Protein AF-A0A2H1WPL7-F1 (afdb_monomer_lite)

Organism: Spodoptera frugiperda (NCBI:txid7108)

Structure (mmCIF, N/CA/C/O backbone):
data_AF-A0A2H1WPL7-F1
#
_entry.id   AF-A0A2H1WPL7-F1
#
loop_
_atom_site.group_PDB
_atom_site.id
_atom_site.type_symbol
_atom_site.label_atom_id
_atom_site.label_alt_id
_atom_site.label_comp_id
_atom_site.label_asym_id
_atom_site.label_entity_id
_atom_site.label_seq_id
_atom_site.pdbx_PDB_ins_code
_atom_site.Cartn_x
_atom_site.Cartn_y
_atom_site.Cartn_z
_atom_site.occupancy
_atom_site.B_iso_or_equiv
_atom_site.auth_seq_id
_atom_site.auth_comp_id
_atom_site.auth_asym_id
_atom_site.auth_atom_id
_atom_site.pdbx_PDB_model_num
ATOM 1 N N . ALA A 1 1 ? 6.216 7.125 16.723 1.00 38.06 1 ALA A N 1
ATOM 2 C CA . ALA A 1 1 ? 7.116 7.386 15.583 1.00 38.06 1 ALA A CA 1
ATOM 3 C C . ALA A 1 1 ? 6.306 7.137 14.320 1.00 38.06 1 ALA A C 1
ATOM 5 O O . ALA A 1 1 ? 5.568 6.161 14.311 1.00 38.06 1 ALA A O 1
ATOM 6 N N . GLU A 1 2 ? 6.345 8.036 13.340 1.00 30.69 2 GLU A N 1
ATOM 7 C CA . GLU A 1 2 ? 5.442 8.029 12.178 1.00 30.69 2 GLU A CA 1
ATOM 8 C C . GLU A 1 2 ? 6.283 8.081 10.895 1.00 30.69 2 GLU A C 1
ATOM 10 O O . GLU A 1 2 ? 7.245 8.848 10.824 1.00 30.69 2 GLU A O 1
ATOM 15 N N . LEU A 1 3 ? 5.987 7.201 9.937 1.00 29.39 3 LEU A N 1
ATOM 16 C CA . LEU A 1 3 ? 6.788 6.996 8.729 1.00 29.39 3 LEU A CA 1
ATOM 17 C C . LEU A 1 3 ? 6.328 7.922 7.600 1.00 29.39 3 LEU A C 1
ATOM 19 O O . LEU A 1 3 ? 5.135 8.105 7.374 1.00 29.39 3 LEU A O 1
ATOM 23 N N . VAL A 1 4 ? 7.301 8.513 6.904 1.00 45.75 4 VAL A N 1
ATOM 24 C CA . VAL A 1 4 ? 7.111 9.558 5.891 1.00 45.75 4 VAL A CA 1
ATOM 25 C C . VAL A 1 4 ? 7.779 9.100 4.592 1.00 45.75 4 VAL A C 1
ATOM 27 O O . VAL A 1 4 ? 8.951 8.732 4.615 1.00 45.75 4 VAL A O 1
ATOM 30 N N . ALA A 1 5 ? 7.062 9.138 3.466 1.00 40.78 5 ALA A N 1
ATOM 31 C CA . ALA A 1 5 ? 7.622 8.921 2.129 1.00 40.78 5 ALA A CA 1
ATOM 32 C C . ALA A 1 5 ? 7.650 10.250 1.358 1.00 40.78 5 ALA A C 1
ATOM 34 O O . ALA A 1 5 ? 6.672 10.997 1.381 1.00 40.78 5 ALA A O 1
ATOM 35 N N . VAL A 1 6 ? 8.768 10.551 0.691 1.00 50.19 6 VAL A N 1
ATOM 36 C CA . VAL A 1 6 ? 8.978 11.787 -0.080 1.00 50.19 6 VAL A CA 1
ATOM 37 C C . VAL A 1 6 ? 9.481 11.409 -1.472 1.00 50.19 6 VAL A C 1
ATOM 39 O O . VAL A 1 6 ? 10.531 10.784 -1.589 1.00 50.19 6 VAL A O 1
ATOM 42 N N . GLU A 1 7 ? 8.761 11.791 -2.529 1.00 40.66 7 GLU A N 1
ATOM 43 C CA . GLU A 1 7 ? 9.283 11.712 -3.898 1.00 40.66 7 GLU A CA 1
ATOM 44 C C . GLU A 1 7 ? 10.107 12.965 -4.233 1.00 40.66 7 GLU A C 1
ATOM 46 O O . GLU A 1 7 ? 9.644 14.095 -4.073 1.00 40.66 7 GLU A O 1
ATOM 51 N N . GLY A 1 8 ? 11.321 12.754 -4.752 1.00 46.78 8 GLY A N 1
ATOM 52 C CA . GLY A 1 8 ? 12.010 13.740 -5.591 1.00 46.78 8 GLY A CA 1
ATOM 53 C C . GLY A 1 8 ? 13.015 14.690 -4.931 1.00 46.78 8 GLY A C 1
ATOM 54 O O . GLY A 1 8 ? 13.337 15.708 -5.541 1.00 46.78 8 GLY A O 1
ATOM 55 N N . LYS A 1 9 ? 13.550 14.407 -3.734 1.00 44.34 9 LYS A N 1
ATOM 56 C CA . LYS A 1 9 ? 14.615 15.246 -3.150 1.00 44.34 9 LYS A CA 1
ATOM 57 C C . LYS A 1 9 ? 15.704 14.436 -2.450 1.00 44.34 9 LYS A C 1
ATOM 59 O O . LYS A 1 9 ? 15.403 13.670 -1.541 1.00 44.34 9 LYS A O 1
ATOM 64 N N . GLU A 1 10 ? 16.960 14.659 -2.839 1.00 41.56 10 GLU A N 1
ATOM 65 C CA . GLU A 1 10 ? 18.127 14.295 -2.027 1.00 41.56 10 GLU A CA 1
ATOM 66 C C . GLU A 1 10 ? 18.076 15.074 -0.703 1.00 41.56 10 GLU A C 1
ATOM 68 O O . GLU A 1 10 ? 17.837 16.286 -0.688 1.00 41.56 10 GLU A O 1
ATOM 73 N N . ILE A 1 11 ? 18.237 14.368 0.418 1.00 50.16 11 ILE A N 1
ATOM 74 C CA . ILE A 1 11 ? 18.127 14.928 1.770 1.00 50.16 11 ILE A CA 1
ATOM 75 C C . ILE A 1 11 ? 19.513 14.882 2.422 1.00 50.16 11 ILE A C 1
ATOM 77 O O . ILE A 1 11 ? 19.909 13.851 2.955 1.00 50.16 11 ILE A O 1
ATOM 81 N N . GLU A 1 12 ? 20.243 16.001 2.406 1.00 46.47 12 GLU A N 1
ATOM 82 C CA . GLU A 1 12 ? 21.533 16.124 3.111 1.00 46.47 12 GLU A CA 1
ATOM 83 C C . GLU A 1 12 ? 21.406 16.536 4.584 1.00 46.47 12 GLU A C 1
ATOM 85 O O . GLU A 1 12 ? 22.371 16.442 5.332 1.00 46.47 12 GLU A O 1
ATOM 90 N N . THR A 1 13 ? 20.243 16.966 5.072 1.00 41.91 13 THR A N 1
ATOM 91 C CA . THR A 1 13 ? 20.124 17.421 6.465 1.00 41.91 13 THR A CA 1
ATOM 92 C C . THR A 1 13 ? 18.742 17.152 7.037 1.00 41.91 13 THR A C 1
ATOM 94 O O . THR A 1 13 ? 17.722 17.181 6.353 1.00 41.91 13 THR A O 1
ATOM 97 N N . HIS A 1 14 ? 18.746 16.777 8.310 1.00 49.12 14 HIS A N 1
ATOM 98 C CA . HIS A 1 14 ? 17.619 16.196 9.016 1.00 49.12 14 HIS A CA 1
ATOM 99 C C . HIS A 1 14 ? 16.493 17.230 9.177 1.00 49.12 14 HIS A C 1
ATOM 101 O O . HIS A 1 14 ? 16.759 18.409 9.393 1.00 49.12 14 HIS A O 1
ATOM 107 N N . TYR A 1 15 ? 15.248 16.752 9.129 1.00 43.97 15 TYR A N 1
ATOM 108 C CA . TYR A 1 15 ? 13.995 17.493 9.338 1.00 43.97 15 TYR A CA 1
ATOM 109 C C . TYR A 1 15 ? 13.510 18.339 8.149 1.00 43.97 15 TYR A C 1
ATOM 111 O O . TYR A 1 15 ? 13.706 19.549 8.063 1.00 43.97 15 TYR A O 1
ATOM 119 N N . VAL A 1 16 ? 12.739 17.700 7.265 1.00 47.78 16 VAL A N 1
ATOM 120 C CA . VAL A 1 16 ? 11.857 18.415 6.337 1.00 47.78 16 VAL A CA 1
ATOM 121 C C . VAL A 1 16 ? 10.611 18.844 7.117 1.00 47.78 16 VAL A C 1
ATOM 123 O O . VAL A 1 16 ? 9.723 18.037 7.385 1.00 47.78 16 VAL A O 1
ATOM 126 N N . LEU A 1 17 ? 10.537 20.121 7.501 1.00 45.84 17 LEU A N 1
ATOM 127 C CA . LEU A 1 17 ? 9.293 20.745 7.957 1.00 45.84 17 LEU A CA 1
ATOM 128 C C . LEU A 1 17 ? 8.344 20.832 6.755 1.00 45.84 17 LEU A C 1
ATOM 130 O O . LEU A 1 17 ? 8.374 21.799 5.991 1.00 45.84 17 LEU A O 1
ATOM 134 N N . ALA A 1 18 ? 7.534 19.79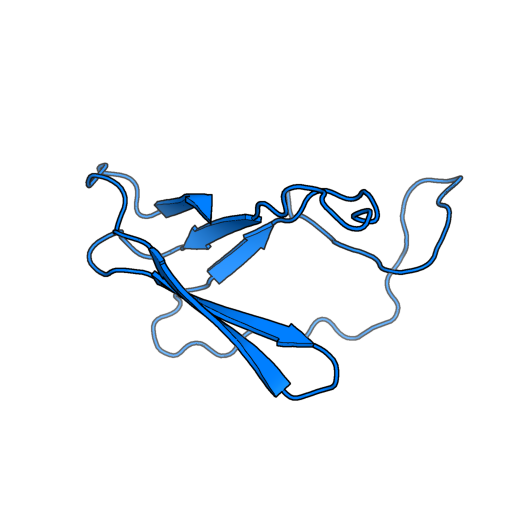3 6.549 1.00 49.53 18 ALA A N 1
ATOM 135 C CA . ALA A 1 18 ? 6.496 19.799 5.530 1.00 49.53 18 ALA A CA 1
ATOM 136 C C . ALA A 1 18 ? 5.521 20.954 5.824 1.00 49.53 18 ALA A C 1
ATOM 138 O O . ALA A 1 18 ? 4.770 20.934 6.795 1.00 49.53 18 ALA A O 1
ATOM 139 N N . ARG A 1 19 ? 5.554 21.992 4.980 1.00 50.59 19 ARG A N 1
ATOM 140 C CA . ARG A 1 19 ? 4.651 23.159 5.018 1.00 50.59 19 ARG A CA 1
ATOM 141 C C . ARG A 1 19 ? 3.209 22.826 4.610 1.00 50.59 19 ARG A C 1
ATOM 143 O O . ARG A 1 19 ? 2.363 23.718 4.566 1.00 50.59 19 ARG A O 1
ATOM 150 N N . GLU A 1 20 ? 2.924 21.572 4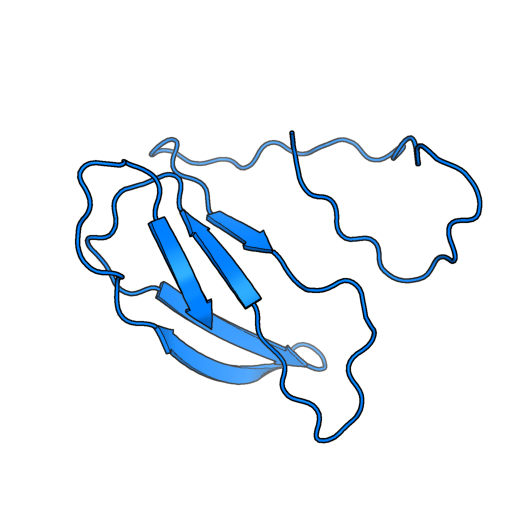.284 1.00 51.41 20 GLU A N 1
ATOM 151 C CA . GLU A 1 20 ? 1.599 21.129 3.876 1.00 51.41 20 GLU A CA 1
ATOM 152 C C . GLU A 1 20 ? 0.712 20.851 5.089 1.00 51.41 20 GLU A C 1
ATOM 154 O O . GLU A 1 20 ? 1.142 20.306 6.105 1.00 51.41 20 GLU A O 1
ATOM 159 N N . ARG A 1 21 ? -0.566 21.233 4.994 1.00 54.03 21 ARG A N 1
ATOM 160 C CA . ARG A 1 21 ? -1.541 20.911 6.039 1.00 54.03 21 ARG A CA 1
ATOM 161 C C . ARG A 1 21 ? -1.750 19.401 6.064 1.00 54.03 21 ARG A C 1
ATOM 163 O O . ARG A 1 21 ? -2.358 18.859 5.143 1.00 54.03 21 ARG A O 1
ATOM 170 N N . ILE A 1 22 ? -1.322 18.755 7.147 1.00 61.44 22 ILE A N 1
ATOM 171 C CA . ILE A 1 22 ? -1.635 17.352 7.423 1.00 61.44 22 ILE A CA 1
ATOM 172 C C . ILE A 1 22 ? -3.160 17.218 7.480 1.00 61.44 22 ILE A C 1
ATOM 174 O O . ILE A 1 22 ? -3.819 17.748 8.379 1.00 61.44 22 ILE A O 1
ATOM 178 N 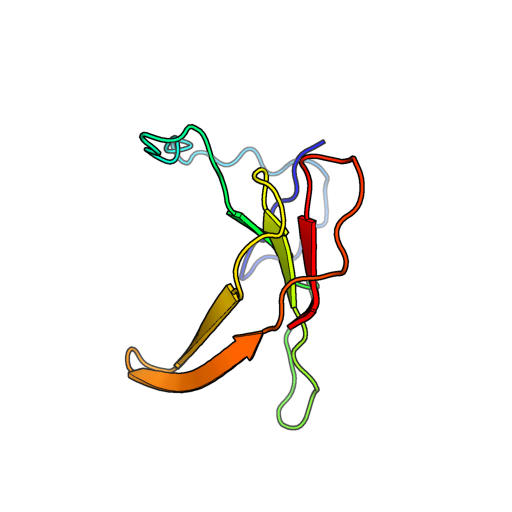N . ARG A 1 23 ? -3.743 16.546 6.484 1.00 67.88 23 ARG A N 1
ATOM 179 C CA . ARG A 1 23 ? -5.176 16.249 6.469 1.00 67.88 23 ARG A CA 1
ATOM 180 C C . ARG A 1 23 ? -5.409 14.978 7.265 1.00 67.88 23 ARG A C 1
ATOM 182 O O . ARG A 1 23 ? -4.844 13.935 6.959 1.00 67.88 23 ARG A O 1
ATOM 189 N N . ARG A 1 24 ? -6.269 15.063 8.278 1.00 73.44 24 ARG A N 1
ATOM 190 C CA . ARG A 1 24 ? -6.673 13.886 9.044 1.00 73.44 24 ARG A CA 1
ATOM 191 C C . ARG A 1 24 ? -7.486 12.956 8.149 1.00 73.44 24 ARG A C 1
ATOM 193 O O . ARG A 1 24 ? -8.448 13.393 7.516 1.00 73.44 24 ARG A O 1
ATOM 200 N N . TRP A 1 25 ? -7.121 11.680 8.136 1.00 80.38 25 TRP A N 1
ATOM 201 C CA . TRP A 1 25 ? -7.924 10.657 7.483 1.00 80.38 25 TRP A CA 1
ATOM 202 C C . TRP A 1 25 ? -9.293 10.559 8.168 1.00 80.38 25 TRP A C 1
ATOM 204 O O . TRP A 1 25 ? -9.374 10.396 9.388 1.00 80.38 25 TRP A O 1
ATOM 214 N N . ASN A 1 26 ? -10.372 10.699 7.397 1.00 83.38 26 ASN A N 1
ATOM 215 C CA . ASN A 1 26 ? -11.729 10.671 7.932 1.00 83.38 26 ASN A CA 1
ATOM 216 C C . ASN A 1 26 ? -12.269 9.238 7.895 1.00 83.38 26 ASN A C 1
ATOM 218 O O . ASN A 1 26 ? -12.692 8.753 6.848 1.00 83.38 26 ASN A O 1
ATOM 222 N N . SER A 1 27 ? -12.221 8.561 9.042 1.00 84.06 27 SER A N 1
ATOM 223 C CA . SER A 1 27 ? -12.689 7.185 9.204 1.00 84.06 27 SER A CA 1
ATOM 224 C C . SER A 1 27 ? -13.770 7.118 10.274 1.00 84.06 27 SER A C 1
ATOM 226 O O . SER A 1 27 ? -13.531 7.466 11.432 1.00 84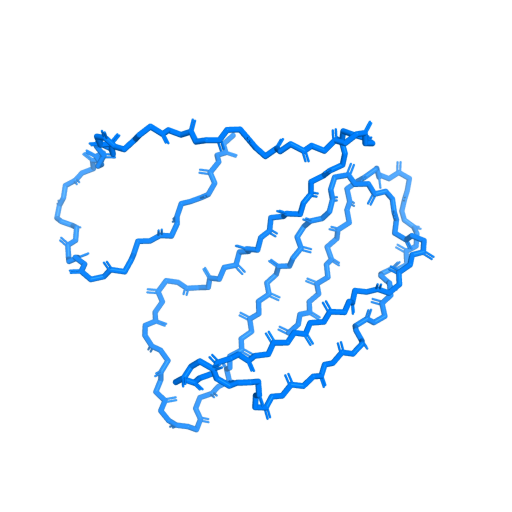.06 27 SER A O 1
ATOM 228 N N . THR A 1 28 ? -14.957 6.637 9.904 1.00 88.94 28 THR A N 1
ATOM 229 C CA . THR A 1 28 ? -16.086 6.447 10.830 1.00 88.94 28 THR A CA 1
ATOM 230 C C . THR A 1 28 ? -15.823 5.335 11.843 1.00 88.94 28 THR A C 1
ATOM 232 O O . THR A 1 28 ? -16.278 5.418 12.981 1.00 88.94 28 THR A O 1
ATOM 235 N N . SER A 1 29 ? -15.041 4.324 11.464 1.00 86.38 29 SER A N 1
ATOM 236 C CA . SER A 1 29 ? -14.660 3.202 12.327 1.00 86.38 29 SER A CA 1
ATOM 237 C C . SER A 1 29 ? -13.436 3.488 13.196 1.00 86.38 29 SER A C 1
ATOM 239 O O . SER A 1 29 ? -13.064 2.647 14.007 1.00 86.38 29 SER A O 1
ATOM 241 N N . LYS A 1 30 ? -12.789 4.654 13.028 1.00 86.31 30 LYS A N 1
ATOM 242 C CA . LYS A 1 30 ? -11.475 4.974 13.618 1.00 86.31 30 LYS A CA 1
ATOM 243 C C . LYS A 1 30 ? -10.379 3.954 13.250 1.00 86.31 30 LYS A C 1
ATOM 245 O O . LYS A 1 30 ? -9.369 3.876 13.940 1.00 86.31 30 LYS A O 1
ATOM 250 N N . CYS A 1 31 ? -10.571 3.218 12.153 1.00 86.38 31 CYS A N 1
ATOM 251 C CA . CYS A 1 31 ? -9.572 2.346 11.543 1.00 86.38 31 CYS A CA 1
ATOM 252 C C . CYS A 1 31 ? -8.762 3.096 10.487 1.00 86.38 31 CYS A C 1
ATOM 254 O O . CYS A 1 31 ? -9.332 3.887 9.726 1.00 86.38 31 CYS A O 1
ATOM 256 N N . TYR A 1 32 ? -7.474 2.780 10.387 1.00 88.38 32 TYR A N 1
ATOM 257 C CA . TYR A 1 32 ? -6.547 3.379 9.432 1.00 88.38 32 TYR A CA 1
ATOM 258 C C . TYR A 1 32 ? -5.683 2.308 8.767 1.00 88.38 32 TYR A C 1
ATOM 260 O O . TYR A 1 32 ? -5.363 1.288 9.381 1.00 88.38 32 TYR A O 1
ATOM 268 N N . LEU A 1 33 ? -5.308 2.571 7.515 1.00 88.44 33 LEU A N 1
ATOM 269 C CA . LEU A 1 33 ? -4.298 1.817 6.783 1.00 88.44 33 LEU A CA 1
ATOM 270 C C . LEU A 1 33 ? -3.080 2.714 6.573 1.00 88.44 33 LEU A C 1
ATOM 272 O O . LEU A 1 33 ? -3.227 3.861 6.152 1.00 88.44 33 LEU A O 1
ATOM 276 N N . LEU A 1 34 ? -1.896 2.180 6.837 1.00 89.50 34 LEU A N 1
ATOM 277 C CA . LEU A 1 34 ? -0.619 2.813 6.542 1.00 89.50 34 LEU A CA 1
ATOM 278 C C . LEU A 1 34 ? 0.120 1.939 5.533 1.00 89.50 34 LEU A C 1
ATOM 280 O O . LEU A 1 34 ? 0.391 0.775 5.808 1.00 89.50 34 LEU A O 1
ATOM 284 N N . VAL A 1 35 ? 0.432 2.498 4.367 1.00 88.88 35 VAL A N 1
ATOM 285 C CA . VAL A 1 35 ? 1.241 1.825 3.346 1.00 88.88 35 VAL A CA 1
ATOM 286 C C . VAL A 1 35 ? 2.679 2.296 3.501 1.00 88.88 35 VAL A C 1
ATOM 288 O O . VAL A 1 35 ? 2.989 3.458 3.248 1.00 88.88 35 VAL A O 1
ATOM 291 N N . GLU A 1 36 ? 3.552 1.392 3.920 1.00 87.00 36 GLU A N 1
ATOM 292 C CA . GLU A 1 36 ? 4.990 1.606 3.988 1.00 87.00 36 GLU A CA 1
ATOM 293 C C . GLU A 1 36 ? 5.644 1.031 2.740 1.00 87.00 36 GLU A C 1
ATOM 295 O O . GLU A 1 36 ? 5.432 -0.131 2.377 1.00 87.00 36 GLU A O 1
ATOM 300 N N . ASN A 1 37 ? 6.463 1.854 2.095 1.00 73.81 37 ASN A N 1
ATOM 301 C CA . ASN A 1 37 ? 7.250 1.449 0.946 1.00 73.81 37 ASN A CA 1
ATOM 302 C C . ASN A 1 37 ? 8.730 1.765 1.187 1.00 73.81 37 ASN A C 1
ATOM 304 O O . ASN A 1 37 ? 9.059 2.689 1.936 1.00 73.81 37 ASN A O 1
ATOM 308 N N . LEU A 1 38 ? 9.622 0.989 0.569 1.00 57.22 38 LEU A N 1
ATOM 309 C CA . LEU A 1 38 ? 11.063 1.229 0.652 1.00 57.22 38 LEU A CA 1
ATOM 310 C C . LEU A 1 38 ? 11.435 2.507 -0.133 1.00 57.22 38 LEU A C 1
ATOM 312 O O . LEU A 1 38 ? 10.871 2.753 -1.198 1.00 57.22 38 LEU A O 1
ATOM 316 N N . PRO A 1 39 ? 12.390 3.319 0.358 1.00 60.88 39 PRO A N 1
ATOM 317 C CA . PRO A 1 39 ? 12.688 4.660 -0.165 1.00 60.88 39 PRO A CA 1
ATOM 318 C C . PRO A 1 39 ? 13.448 4.688 -1.505 1.00 60.88 39 PRO A C 1
ATOM 320 O O . PRO A 1 39 ? 13.851 5.755 -1.962 1.00 60.88 39 PRO A O 1
ATOM 323 N N . THR A 1 40 ? 13.693 3.541 -2.140 1.00 70.31 40 THR A N 1
ATOM 324 C CA . THR A 1 40 ? 14.544 3.452 -3.333 1.00 70.31 40 THR A CA 1
ATOM 325 C C . THR A 1 40 ? 13.726 3.430 -4.623 1.00 70.31 40 THR A C 1
ATOM 327 O O . THR A 1 40 ? 12.843 2.576 -4.745 1.00 70.31 40 THR A O 1
ATOM 330 N N . PRO A 1 41 ? 14.046 4.279 -5.622 1.00 81.19 41 PRO A N 1
ATOM 331 C CA . PRO A 1 41 ? 13.454 4.184 -6.952 1.00 81.19 41 PRO A CA 1
ATOM 332 C C . PRO A 1 41 ? 13.588 2.769 -7.525 1.00 81.19 41 PRO A C 1
ATOM 334 O O . PRO A 1 41 ? 14.689 2.224 -7.626 1.00 81.19 41 PRO A O 1
ATOM 337 N N . LEU A 1 42 ? 12.456 2.173 -7.893 1.00 83.19 42 LEU A N 1
ATOM 338 C CA . LEU A 1 42 ? 12.408 0.838 -8.479 1.00 83.19 42 LEU A CA 1
ATOM 339 C C . LEU A 1 42 ? 12.868 0.882 -9.938 1.00 83.19 42 LEU A C 1
ATOM 341 O O . LEU A 1 42 ? 12.372 1.675 -10.738 1.00 83.19 42 LE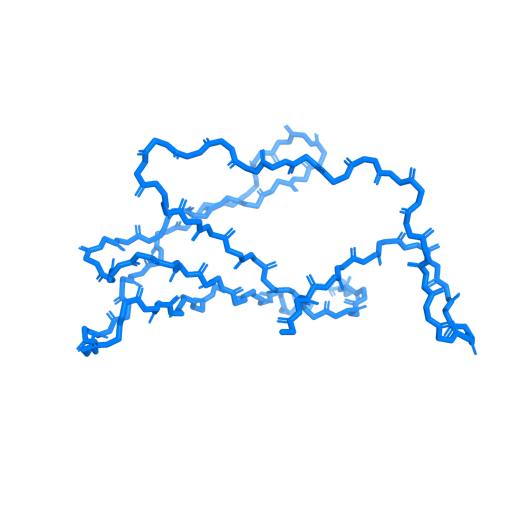U A O 1
ATOM 345 N N . GLN A 1 43 ? 13.802 -0.001 -10.287 1.00 88.56 43 GLN A N 1
ATOM 346 C CA . GLN A 1 43 ? 14.224 -0.217 -11.669 1.00 88.56 43 GLN A CA 1
ATOM 347 C C . GLN A 1 43 ? 13.266 -1.175 -12.382 1.00 88.56 43 GLN A C 1
ATOM 349 O O . GLN A 1 43 ? 12.629 -2.025 -11.754 1.00 88.56 43 GLN A O 1
ATOM 354 N N . ALA A 1 44 ? 13.186 -1.070 -13.709 1.00 87.31 44 ALA A N 1
ATOM 355 C CA . ALA A 1 44 ? 12.414 -2.011 -14.514 1.00 87.31 44 ALA A CA 1
ATOM 356 C C . ALA A 1 44 ? 12.915 -3.451 -14.296 1.00 87.31 44 ALA A C 1
ATOM 358 O O . ALA A 1 44 ? 14.117 -3.708 -14.304 1.00 87.31 44 ALA A O 1
ATOM 359 N N . GLY A 1 45 ? 11.986 -4.387 -14.080 1.00 88.12 45 GLY A N 1
ATOM 360 C CA . GLY A 1 45 ? 12.299 -5.777 -13.723 1.00 88.12 45 GLY A CA 1
ATOM 361 C C . GLY A 1 45 ? 12.612 -6.005 -12.238 1.00 88.12 45 GLY A C 1
ATOM 362 O O . GLY A 1 45 ? 12.752 -7.153 -11.823 1.00 88.12 45 GLY A O 1
ATOM 363 N N . GLY A 1 46 ? 12.688 -4.944 -11.430 1.00 86.12 46 GLY A N 1
ATOM 364 C CA . GLY A 1 46 ? 12.786 -5.046 -9.977 1.00 86.12 46 GLY A CA 1
ATOM 365 C C . GLY A 1 46 ? 11.491 -5.548 -9.335 1.00 86.12 46 GLY A C 1
ATOM 366 O O . GLY A 1 46 ? 10.400 -5.410 -9.891 1.00 86.12 46 GLY A O 1
ATOM 367 N N . ILE A 1 47 ? 11.615 -6.113 -8.135 1.00 84.69 47 ILE A N 1
ATOM 368 C CA . ILE A 1 47 ? 10.468 -6.529 -7.325 1.00 84.69 47 ILE A CA 1
ATOM 369 C C . ILE A 1 47 ? 10.022 -5.335 -6.486 1.00 84.69 47 ILE A C 1
ATOM 371 O O . ILE A 1 47 ? 10.773 -4.839 -5.649 1.00 84.69 47 ILE A O 1
ATOM 375 N N . ALA A 1 48 ? 8.791 -4.887 -6.714 1.00 85.19 48 ALA A N 1
ATOM 376 C CA . ALA A 1 48 ? 8.123 -3.935 -5.842 1.00 85.19 48 ALA A CA 1
ATOM 377 C C . ALA A 1 48 ? 7.454 -4.702 -4.698 1.00 85.19 48 ALA A C 1
ATOM 379 O O . ALA A 1 48 ? 6.707 -5.642 -4.956 1.00 85.19 48 ALA A O 1
ATOM 380 N N . SER A 1 49 ? 7.704 -4.291 -3.459 1.00 86.19 49 SER A N 1
ATOM 381 C CA . SER A 1 49 ? 7.063 -4.863 -2.275 1.00 86.19 49 SER A CA 1
ATOM 382 C C . SER A 1 49 ? 6.600 -3.750 -1.352 1.00 86.19 49 SER A C 1
ATOM 384 O O . SER A 1 49 ? 7.356 -2.802 -1.132 1.00 86.19 49 SER A O 1
ATOM 386 N N . ALA A 1 50 ? 5.421 -3.889 -0.762 1.00 86.69 50 ALA A N 1
ATOM 387 C CA . ALA A 1 50 ? 4.892 -2.946 0.213 1.00 86.69 50 ALA A CA 1
ATOM 388 C C . ALA A 1 50 ? 4.468 -3.665 1.496 1.00 86.69 50 ALA A C 1
ATOM 390 O O . ALA A 1 50 ? 3.967 -4.791 1.482 1.00 86.69 50 ALA A O 1
ATOM 391 N N . SER A 1 51 ? 4.648 -2.991 2.629 1.00 88.81 51 SER A N 1
ATOM 392 C CA . SER A 1 51 ? 4.064 -3.421 3.900 1.00 88.81 51 SER A CA 1
ATOM 393 C C . SER A 1 51 ? 2.867 -2.539 4.205 1.00 88.81 51 SER A C 1
ATOM 395 O O . SER A 1 51 ? 2.990 -1.320 4.260 1.00 88.81 51 SER A O 1
ATOM 397 N N . VAL A 1 52 ? 1.697 -3.142 4.390 1.00 89.94 52 VAL A N 1
ATOM 398 C CA . VAL A 1 52 ? 0.480 -2.409 4.745 1.00 89.94 52 VAL A CA 1
ATOM 399 C C . VAL A 1 52 ? 0.107 -2.738 6.176 1.00 89.94 52 VAL A C 1
ATOM 401 O O . VAL A 1 52 ? -0.164 -3.892 6.506 1.00 89.94 52 VAL A O 1
ATOM 404 N N . TRP A 1 53 ? 0.069 -1.718 7.021 1.00 89.38 53 TRP A N 1
ATOM 405 C CA . TRP A 1 53 ? -0.367 -1.825 8.402 1.00 89.38 53 TRP A CA 1
ATOM 406 C C . TRP A 1 53 ? -1.823 -1.411 8.527 1.00 89.38 53 TRP A C 1
ATOM 408 O O . TRP A 1 53 ? -2.216 -0.355 8.043 1.00 89.38 53 TRP A O 1
ATOM 418 N N . SER A 1 54 ? -2.620 -2.228 9.201 1.00 89.44 54 SER A N 1
ATOM 419 C CA . SER A 1 54 ? -3.989 -1.907 9.586 1.00 89.44 54 SER A CA 1
ATOM 420 C C . SER A 1 54 ? -4.056 -1.716 11.089 1.00 89.44 54 SER A C 1
ATOM 422 O O . SER A 1 54 ? -3.583 -2.568 11.838 1.00 89.44 54 SER A O 1
ATOM 424 N N . SER A 1 55 ? -4.682 -0.624 11.526 1.00 88.19 55 SER A N 1
ATOM 425 C CA . SER A 1 55 ? -4.987 -0.378 12.941 1.00 88.19 55 SER A CA 1
ATOM 426 C C . SER A 1 55 ? -6.236 -1.122 13.429 1.00 88.19 55 SER A C 1
ATOM 428 O O . SER A 1 55 ? -6.721 -0.851 14.524 1.00 88.19 55 SER A O 1
ATOM 430 N N . CYS A 1 56 ? -6.822 -1.961 12.577 1.00 79.81 56 CYS A N 1
ATOM 431 C CA . CYS A 1 56 ? -7.975 -2.788 12.888 1.00 79.81 56 CYS A CA 1
ATOM 432 C C . CYS A 1 56 ? -7.681 -4.249 12.555 1.00 79.81 56 CYS A C 1
ATOM 434 O O . CYS A 1 56 ? -6.965 -4.537 11.592 1.00 79.81 56 CYS A O 1
ATOM 436 N N . GLY A 1 57 ? -8.261 -5.151 13.351 1.00 75.56 57 GLY A N 1
ATOM 437 C CA . GLY A 1 57 ? -7.949 -6.581 13.350 1.00 75.56 57 GLY A CA 1
ATOM 438 C C . GLY A 1 57 ? -8.077 -7.302 11.999 1.00 75.56 57 GLY A C 1
ATOM 439 O O . GLY A 1 57 ? -8.809 -6.894 11.093 1.00 75.56 57 GLY A O 1
ATOM 440 N N . CYS A 1 58 ? -7.384 -8.438 11.885 1.00 78.50 58 CYS A N 1
ATOM 441 C CA . CYS A 1 58 ? -7.010 -9.065 10.609 1.00 78.50 58 CYS A CA 1
ATOM 442 C C . CYS A 1 58 ? -8.084 -10.027 10.083 1.00 78.50 58 CYS A C 1
ATOM 444 O O . CYS A 1 58 ? -7.805 -11.166 9.725 1.00 78.50 58 CYS A O 1
ATOM 446 N N . ARG A 1 59 ? -9.353 -9.615 10.088 1.00 79.69 59 ARG A N 1
ATOM 447 C CA . ARG A 1 59 ? -10.470 -10.530 9.773 1.00 79.69 59 ARG A CA 1
ATOM 448 C C . ARG A 1 59 ? -10.788 -10.630 8.285 1.00 79.69 59 ARG A C 1
ATOM 450 O O . ARG A 1 59 ? -11.571 -11.485 7.888 1.00 79.69 59 ARG A O 1
ATOM 457 N N . GLN A 1 60 ? -10.244 -9.725 7.479 1.00 84.56 60 GLN A N 1
ATOM 458 C CA . GLN A 1 60 ? -10.564 -9.597 6.062 1.00 84.56 60 GLN A CA 1
ATOM 459 C C . GLN A 1 60 ? -9.291 -9.464 5.233 1.00 84.56 60 GLN A C 1
ATOM 461 O O . GLN A 1 60 ? -8.282 -8.929 5.690 1.00 84.56 60 GLN A O 1
ATOM 466 N N . ARG A 1 61 ? -9.367 -9.956 3.995 1.00 90.50 61 ARG A N 1
ATOM 467 C CA . ARG A 1 61 ? -8.321 -9.776 2.983 1.00 90.50 61 ARG A CA 1
ATOM 468 C C . ARG A 1 61 ? -8.148 -8.299 2.625 1.00 90.50 61 ARG A C 1
ATOM 470 O O . ARG A 1 61 ? -9.124 -7.548 2.599 1.00 90.50 61 ARG A O 1
ATOM 477 N N . LEU A 1 62 ? -6.927 -7.919 2.274 1.00 90.94 62 LEU A N 1
ATOM 478 C CA . LEU A 1 62 ? -6.615 -6.608 1.714 1.00 90.94 62 LEU A CA 1
ATOM 479 C C . LEU A 1 62 ? -6.786 -6.654 0.191 1.00 90.94 62 LEU A C 1
ATOM 481 O O . LEU A 1 62 ? -6.291 -7.566 -0.468 1.00 90.94 62 LEU A O 1
ATOM 485 N N . LEU A 1 63 ? -7.479 -5.665 -0.371 1.00 92.94 63 LEU A N 1
ATOM 486 C CA . LEU A 1 63 ? -7.558 -5.464 -1.818 1.00 92.94 63 LEU A CA 1
ATOM 487 C C . LEU A 1 63 ? -6.562 -4.377 -2.216 1.00 92.94 63 LEU A C 1
ATOM 489 O O . LEU A 1 63 ? -6.630 -3.263 -1.697 1.00 92.94 63 LEU A O 1
ATOM 493 N N . ALA A 1 64 ? -5.652 -4.705 -3.127 1.00 90.75 64 ALA A N 1
ATOM 494 C CA . ALA A 1 64 ? -4.616 -3.802 -3.610 1.00 90.75 64 ALA A CA 1
ATOM 495 C C . ALA A 1 64 ? -4.730 -3.612 -5.126 1.00 90.75 64 ALA A C 1
ATOM 497 O O . ALA A 1 64 ? -5.072 -4.541 -5.862 1.00 90.75 64 ALA A O 1
ATOM 498 N N . ALA A 1 65 ? -4.431 -2.397 -5.582 1.00 92.44 65 ALA A N 1
ATOM 499 C CA . ALA A 1 65 ? -4.383 -2.033 -6.989 1.00 92.44 65 ALA A CA 1
ATOM 500 C C . ALA A 1 65 ? -3.104 -1.242 -7.268 1.00 92.44 65 ALA A C 1
ATOM 502 O O . ALA A 1 65 ? -2.779 -0.316 -6.525 1.00 92.44 65 ALA A O 1
ATOM 503 N N . VAL A 1 66 ? -2.407 -1.577 -8.352 1.00 89.88 66 VAL A N 1
ATOM 504 C CA . VAL A 1 66 ? -1.279 -0.780 -8.851 1.00 89.88 66 VAL A CA 1
ATOM 505 C C . VAL A 1 66 ? -1.785 0.076 -9.995 1.00 89.88 66 VAL A C 1
ATOM 507 O O . VAL A 1 66 ? -2.366 -0.444 -10.951 1.00 89.88 66 VAL A O 1
ATOM 510 N N . THR A 1 67 ? -1.554 1.383 -9.911 1.00 90.94 67 THR A N 1
ATOM 511 C CA . THR A 1 67 ? -1.934 2.335 -10.955 1.00 90.94 67 THR A CA 1
ATO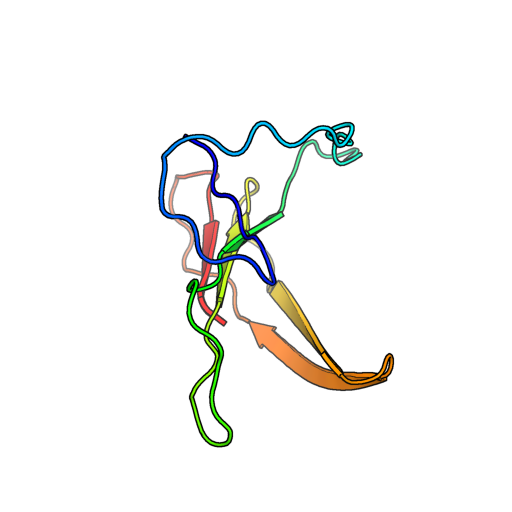M 512 C C . THR A 1 67 ? -0.711 2.926 -11.637 1.00 90.94 67 THR A C 1
ATOM 514 O O . THR A 1 67 ? 0.222 3.348 -10.963 1.00 90.94 67 THR A O 1
ATOM 517 N N . SER A 1 68 ? -0.743 3.017 -12.963 1.00 89.00 68 SER A N 1
ATOM 518 C CA . SER A 1 68 ? 0.260 3.709 -13.775 1.00 89.00 68 SER A CA 1
ATOM 519 C C . SER A 1 68 ? -0.445 4.547 -14.840 1.00 89.00 68 SER A C 1
ATOM 521 O O . SER A 1 68 ? -1.406 4.089 -15.461 1.00 89.00 68 SER A O 1
ATOM 523 N N . GLY A 1 69 ? -0.035 5.809 -15.005 1.00 92.88 69 GLY A N 1
ATOM 524 C CA . GLY A 1 69 ? -0.652 6.729 -15.971 1.00 92.88 69 GLY A CA 1
ATOM 525 C C . GLY A 1 69 ? -2.163 6.932 -15.774 1.00 92.88 69 GLY A C 1
ATOM 526 O O . GLY A 1 69 ? -2.902 7.053 -16.749 1.00 92.88 69 GLY A O 1
ATOM 527 N N . GLY A 1 70 ? -2.646 6.895 -14.526 1.00 92.44 70 GLY A N 1
ATOM 528 C CA . GLY A 1 70 ? -4.072 7.033 -14.201 1.00 92.44 70 GLY A CA 1
ATOM 529 C C . GLY A 1 70 ? -4.931 5.797 -14.499 1.00 92.44 70 GLY A C 1
ATOM 530 O O . GLY A 1 70 ? -6.153 5.867 -14.388 1.00 92.44 70 GLY A O 1
ATOM 531 N N . ARG A 1 71 ? -4.324 4.662 -14.868 1.00 92.69 71 ARG A N 1
ATOM 532 C CA . ARG A 1 71 ? -5.021 3.390 -15.105 1.00 92.69 71 ARG A CA 1
ATOM 533 C C . ARG A 1 71 ? -4.535 2.332 -14.135 1.00 92.69 71 ARG A C 1
ATOM 535 O O . ARG A 1 71 ? -3.356 2.292 -13.799 1.00 92.69 71 ARG A O 1
ATOM 542 N N . ALA A 1 72 ? -5.428 1.448 -13.717 1.00 92.50 72 ALA A N 1
ATOM 543 C CA . ALA A 1 72 ? -5.037 0.282 -12.948 1.00 92.50 72 ALA A CA 1
ATOM 544 C C . ALA A 1 72 ? -4.440 -0.789 -13.867 1.00 92.50 72 ALA A C 1
ATOM 546 O O . ALA A 1 72 ? -5.049 -1.173 -14.866 1.00 92.50 72 ALA A O 1
ATOM 547 N N . VAL A 1 73 ? -3.236 -1.236 -13.527 1.00 93.81 73 VAL A N 1
ATOM 548 C CA . VAL A 1 73 ? -2.441 -2.193 -14.311 1.00 93.81 73 VAL A CA 1
ATOM 549 C C . VAL A 1 73 ? -2.330 -3.556 -13.632 1.00 93.81 73 VAL A C 1
ATOM 551 O O . VAL A 1 73 ? -2.026 -4.544 -14.292 1.00 93.81 73 VAL A O 1
ATOM 554 N N . HIS A 1 74 ? -2.597 -3.627 -12.326 1.00 91.69 74 HIS A N 1
ATOM 555 C CA . HIS A 1 74 ? -2.576 -4.867 -11.559 1.00 91.69 74 HIS A CA 1
ATOM 556 C C . HIS A 1 74 ? -3.547 -4.799 -10.379 1.00 91.69 74 HIS A C 1
ATOM 558 O O . HIS A 1 74 ? -3.755 -3.726 -9.808 1.00 91.69 74 HIS A O 1
ATOM 564 N N . TRP A 1 75 ? -4.093 -5.954 -9.999 1.00 94.06 75 TRP A N 1
ATOM 565 C CA . TRP A 1 75 ? -5.004 -6.122 -8.871 1.00 94.06 75 TRP A CA 1
ATOM 566 C C . TRP A 1 75 ? -4.619 -7.367 -8.091 1.00 94.06 75 TRP A C 1
ATOM 568 O O . TRP A 1 75 ? -4.344 -8.406 -8.692 1.00 94.06 75 TRP A O 1
ATOM 578 N N . ALA A 1 76 ? -4.690 -7.289 -6.769 1.00 92.50 76 ALA A N 1
ATOM 579 C CA . ALA A 1 76 ? -4.442 -8.433 -5.912 1.00 92.50 76 ALA A CA 1
ATOM 580 C C . ALA A 1 76 ? -5.379 -8.453 -4.709 1.00 92.50 76 ALA A C 1
ATOM 582 O O . ALA A 1 76 ? -5.797 -7.419 -4.183 1.00 92.50 76 ALA A O 1
ATOM 583 N N . ALA A 1 77 ? -5.670 -9.669 -4.259 1.00 93.50 77 ALA A N 1
ATOM 584 C CA . ALA A 1 77 ? -6.317 -9.939 -2.990 1.00 93.50 77 ALA A CA 1
ATOM 585 C C . ALA A 1 77 ? -5.286 -10.587 -2.062 1.00 93.50 77 ALA A C 1
ATOM 587 O O . ALA A 1 77 ? -4.975 -11.768 -2.211 1.00 93.50 77 ALA A O 1
ATOM 588 N N . VAL A 1 78 ? -4.754 -9.813 -1.120 1.00 91.31 78 VAL A N 1
ATOM 589 C CA . VAL A 1 78 ? -3.765 -10.289 -0.150 1.00 91.31 78 VAL A CA 1
ATOM 590 C C . VAL A 1 78 ? -4.510 -10.934 1.021 1.00 91.31 78 VAL A C 1
ATOM 592 O O . VAL A 1 78 ? -5.362 -10.277 1.634 1.00 91.31 78 VAL A O 1
ATOM 595 N N . PRO A 1 79 ? -4.249 -12.215 1.331 1.00 90.25 79 PRO A N 1
ATOM 596 C CA . PRO A 1 79 ? -4.918 -12.896 2.428 1.00 90.25 79 PRO A CA 1
ATOM 597 C C . PRO A 1 79 ? -4.615 -12.206 3.757 1.00 90.25 79 PRO A C 1
ATOM 599 O O . PRO A 1 79 ? -3.560 -11.599 3.943 1.00 90.25 79 PRO A O 1
ATOM 602 N N . ALA A 1 80 ? -5.564 -12.297 4.686 1.00 87.31 80 ALA A N 1
ATOM 603 C CA . ALA A 1 80 ? -5.342 -11.782 6.022 1.00 87.31 80 ALA A CA 1
ATOM 604 C C . ALA A 1 80 ? -4.225 -12.575 6.719 1.00 87.31 80 ALA A C 1
ATOM 606 O O . ALA A 1 80 ? -4.203 -13.805 6.606 1.00 87.31 80 ALA A O 1
ATOM 607 N N . PRO A 1 81 ? -3.308 -11.902 7.435 1.00 84.88 81 PRO A N 1
ATOM 608 C CA . PRO A 1 81 ? -2.341 -12.598 8.270 1.00 84.88 81 PRO A CA 1
ATOM 609 C C . PRO A 1 81 ? -3.070 -13.389 9.372 1.00 84.88 81 PRO A C 1
ATOM 611 O O . PRO A 1 81 ? -4.196 -13.032 9.740 1.00 84.88 81 PRO A O 1
ATOM 614 N N . PRO A 1 82 ? -2.454 -14.461 9.904 1.00 80.44 82 PRO A N 1
ATOM 615 C CA . PRO A 1 82 ? -3.024 -15.218 11.011 1.00 80.44 82 PRO A CA 1
ATOM 616 C C . PRO A 1 82 ? -3.359 -14.285 12.180 1.00 80.44 82 PRO A C 1
ATOM 618 O O . PRO A 1 82 ? -2.618 -13.346 12.475 1.00 80.44 82 PRO A O 1
ATOM 621 N N . ALA A 1 83 ? -4.510 -14.527 12.808 1.00 68.31 83 ALA A N 1
ATOM 622 C CA . ALA A 1 83 ? -4.997 -13.695 13.896 1.00 68.31 83 ALA A CA 1
ATOM 623 C C . ALA A 1 83 ? -4.016 -13.747 15.075 1.00 68.31 83 ALA A C 1
ATOM 625 O O . ALA A 1 83 ? -3.802 -14.807 15.657 1.00 68.31 83 ALA A O 1
ATOM 626 N N . ASN A 1 84 ? -3.448 -12.593 15.417 1.00 64.75 84 ASN A N 1
ATOM 627 C CA . ASN A 1 84 ? -2.771 -12.363 16.687 1.00 64.75 84 ASN A CA 1
ATOM 628 C C . ASN A 1 84 ? -3.689 -11.520 17.578 1.00 64.75 84 ASN A C 1
ATOM 630 O O . ASN A 1 84 ? -4.483 -10.730 17.069 1.00 64.75 84 ASN A O 1
ATOM 634 N N . ASP A 1 85 ? -3.530 -11.628 18.898 1.00 62.44 85 ASP A N 1
ATOM 635 C CA . ASP A 1 85 ? -4.261 -10.828 19.900 1.00 62.44 85 ASP A CA 1
ATOM 636 C C . ASP A 1 85 ? -3.954 -9.313 19.839 1.00 62.44 85 ASP A C 1
ATOM 638 O O . ASP A 1 85 ? -4.442 -8.531 20.651 1.00 62.44 85 ASP A O 1
ATOM 642 N N . SER A 1 86 ? -3.139 -8.873 18.878 1.00 67.19 86 SER A N 1
ATOM 643 C CA . SER A 1 86 ? -2.878 -7.467 18.595 1.00 67.19 86 SER A CA 1
ATOM 644 C C . SER A 1 86 ? -3.886 -6.911 17.589 1.00 67.19 86 SER A C 1
ATOM 646 O O . SER A 1 86 ? -4.022 -7.437 16.486 1.00 67.19 86 SER A O 1
ATOM 648 N N . ASP A 1 87 ? -4.482 -5.759 17.898 1.00 71.50 87 ASP A N 1
ATOM 649 C CA . ASP A 1 87 ? -5.356 -5.009 16.976 1.00 71.50 87 ASP A CA 1
ATOM 650 C C . ASP A 1 87 ? -4.630 -4.455 15.732 1.00 71.50 87 ASP A C 1
ATOM 652 O O . ASP A 1 87 ? -5.253 -3.865 14.847 1.00 71.50 87 ASP A O 1
ATOM 656 N N . LEU A 1 88 ? -3.310 -4.648 15.654 1.00 82.88 88 LEU A N 1
ATOM 657 C CA . LEU A 1 88 ? -2.459 -4.215 14.558 1.00 82.88 88 LEU A CA 1
ATOM 658 C C . LEU A 1 88 ? -2.147 -5.383 13.612 1.00 82.88 88 LEU A C 1
ATOM 660 O O . LEU A 1 88 ? -1.639 -6.419 14.041 1.00 82.88 88 LEU A O 1
ATOM 664 N N . CYS A 1 89 ? -2.392 -5.195 12.317 1.00 87.69 89 CYS A N 1
ATOM 665 C CA . CYS A 1 89 ? -2.175 -6.220 11.294 1.00 87.69 89 CYS A CA 1
ATOM 666 C C . CYS A 1 89 ? -1.189 -5.758 10.244 1.00 87.69 89 CYS A C 1
ATOM 668 O O . CYS A 1 89 ? -1.308 -4.640 9.753 1.00 87.69 89 CYS A O 1
ATOM 670 N N . ARG A 1 90 ? -0.285 -6.648 9.833 1.00 89.69 90 ARG A N 1
ATOM 671 C CA . ARG A 1 90 ? 0.639 -6.400 8.728 1.00 89.69 90 ARG A CA 1
ATOM 672 C C . ARG A 1 90 ? 0.313 -7.300 7.545 1.00 89.69 90 ARG A C 1
ATOM 674 O O . ARG A 1 90 ? 0.355 -8.522 7.663 1.00 89.69 90 ARG A O 1
ATOM 681 N N . PHE A 1 91 ? 0.043 -6.688 6.403 1.00 89.44 91 PHE A N 1
ATOM 682 C CA . PHE A 1 91 ? -0.066 -7.353 5.113 1.00 89.44 91 PHE A CA 1
ATOM 683 C C . PHE A 1 91 ? 1.230 -7.124 4.340 1.00 89.44 91 PHE A C 1
ATOM 685 O O . PHE A 1 91 ? 1.723 -5.998 4.281 1.00 89.44 91 PHE A O 1
ATOM 692 N N . ASN A 1 92 ? 1.764 -8.187 3.746 1.00 87.75 92 ASN A N 1
ATOM 693 C CA . ASN A 1 92 ? 2.884 -8.094 2.818 1.00 87.75 92 ASN A CA 1
ATOM 694 C C . ASN A 1 92 ? 2.318 -8.236 1.407 1.00 87.75 92 ASN A C 1
ATOM 696 O O . ASN A 1 92 ? 1.652 -9.234 1.117 1.00 87.75 92 ASN A O 1
ATOM 700 N N . TYR A 1 93 ? 2.539 -7.212 0.590 1.00 82.44 93 TYR A N 1
ATOM 701 C CA . TYR A 1 93 ? 2.137 -7.150 -0.809 1.00 82.44 93 TYR A CA 1
ATOM 702 C C . TYR A 1 93 ? 3.374 -7.162 -1.700 1.00 82.44 93 TYR A C 1
ATOM 704 O O . TYR A 1 93 ? 4.302 -6.371 -1.405 1.00 82.44 93 TYR A O 1
#

Sequence (93 aa):
AELVAVEGKEIETHYVLARERIRRWNSTSKCYLLVENLPTPLQAGGIASASVWSSCGCRQRLLAAVTSGGRAVHWAAVPAPPANDSDLCRFNY

pLDDT: mean 75.21, std 18.5, range [29.39, 94.06]

Radius of gyration: 15.75 Å; chains: 1; bounding box: 38×38×36 Å

Foldseek 3Di:
DDDDADPDDDDPDDDDPPPDPDDDDDDPVPKDKDKDFDRDDADPVGDGKIKIKILAWQPAWDWDFDDDPNDTDDIDTFHGDPTDPHRMGITMD

Secondary structure (DSSP, 8-state):
------SS----SS-----S--PPP--TT---EEEEE-SSPPPTTPPP-EEEEESS-S-SPEEEEEEETTEEEEEEEEPPPPP-SSS-EEEE-